Protein AF-A0A6G3WZH5-F1 (afdb_monomer_lite)

Structure (mmCIF, N/CA/C/O backbone):
data_AF-A0A6G3WZH5-F1
#
_entry.id   AF-A0A6G3WZH5-F1
#
loop_
_atom_site.group_PDB
_atom_site.id
_atom_site.type_symbol
_atom_site.label_atom_id
_atom_site.label_alt_id
_atom_site.label_comp_id
_atom_site.label_asym_id
_atom_site.label_entity_id
_atom_site.label_seq_id
_atom_site.pdbx_PDB_ins_code
_atom_site.Cartn_x
_atom_site.Cartn_y
_atom_site.Cartn_z
_atom_site.occupancy
_atom_site.B_iso_or_equiv
_atom_site.auth_seq_id
_atom_site.auth_comp_id
_atom_site.auth_asym_id
_atom_site.auth_atom_id
_atom_site.pdbx_PDB_model_num
ATOM 1 N N . ALA A 1 1 ? 7.450 7.206 -7.301 1.00 75.31 1 ALA A N 1
ATOM 2 C CA . ALA A 1 1 ? 7.765 6.037 -8.160 1.00 75.31 1 ALA A CA 1
ATOM 3 C C . ALA A 1 1 ? 9.088 5.416 -7.708 1.00 75.31 1 ALA A C 1
ATOM 5 O O . ALA A 1 1 ? 9.987 6.180 -7.392 1.00 75.31 1 ALA A O 1
ATOM 6 N N . TYR A 1 2 ? 9.201 4.0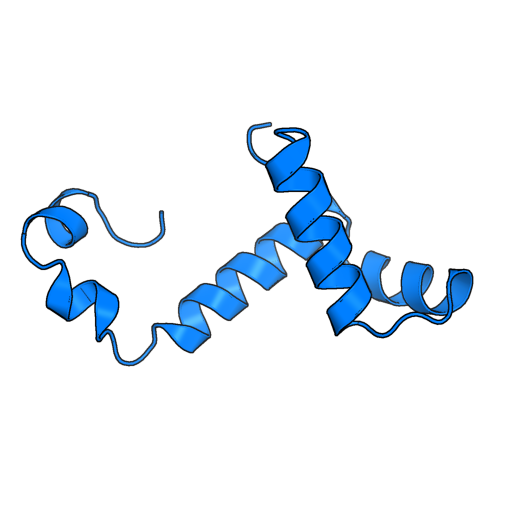80 -7.639 1.00 88.75 2 TYR A N 1
ATOM 7 C CA . TYR A 1 2 ? 10.385 3.400 -7.071 1.00 88.75 2 TYR A CA 1
ATOM 8 C C . TYR A 1 2 ? 11.602 3.384 -8.013 1.00 88.75 2 TYR A C 1
ATOM 10 O O . TYR A 1 2 ? 12.719 3.653 -7.586 1.00 88.75 2 TYR A O 1
ATOM 18 N N . PHE A 1 3 ? 11.394 3.101 -9.302 1.00 93.44 3 PHE A N 1
ATOM 19 C CA . PHE A 1 3 ? 12.467 3.127 -10.301 1.00 93.44 3 PHE A CA 1
ATOM 20 C C . PHE A 1 3 ? 12.681 4.546 -10.867 1.00 93.44 3 PHE A C 1
ATOM 22 O O . PHE A 1 3 ? 11.692 5.269 -11.065 1.00 93.44 3 PHE A O 1
ATOM 29 N N . PRO A 1 4 ? 13.929 4.933 -11.202 1.00 94.94 4 PRO A N 1
ATOM 30 C CA . PRO A 1 4 ? 14.234 6.153 -11.955 1.00 94.94 4 PRO A CA 1
ATOM 31 C C . PRO A 1 4 ? 13.385 6.301 -13.225 1.00 94.94 4 PRO A C 1
ATOM 33 O O . PRO A 1 4 ? 12.996 5.304 -13.840 1.00 94.94 4 PRO A O 1
ATOM 36 N N . SER A 1 5 ? 13.076 7.541 -13.615 1.00 94.75 5 SER A N 1
ATOM 37 C CA . SER A 1 5 ? 12.285 7.862 -14.820 1.00 94.75 5 SER A CA 1
ATOM 38 C C . SER A 1 5 ? 12.872 7.234 -16.079 1.00 94.75 5 SER A C 1
ATOM 40 O O . SER A 1 5 ? 12.156 6.589 -16.835 1.00 94.75 5 SER A O 1
ATOM 42 N N . GLU A 1 6 ? 14.188 7.303 -16.232 1.00 96.69 6 GLU A N 1
ATOM 43 C CA . GLU A 1 6 ? 14.926 6.803 -17.385 1.00 96.69 6 GLU A CA 1
ATOM 44 C C . GLU A 1 6 ? 14.747 5.294 -17.560 1.00 96.69 6 GLU A C 1
ATOM 46 O O . GLU A 1 6 ? 14.642 4.811 -18.684 1.00 96.69 6 GLU A O 1
ATOM 51 N N . LEU A 1 7 ? 14.691 4.536 -16.457 1.00 94.81 7 LEU A N 1
ATOM 52 C CA . LEU A 1 7 ? 14.454 3.091 -16.511 1.00 94.81 7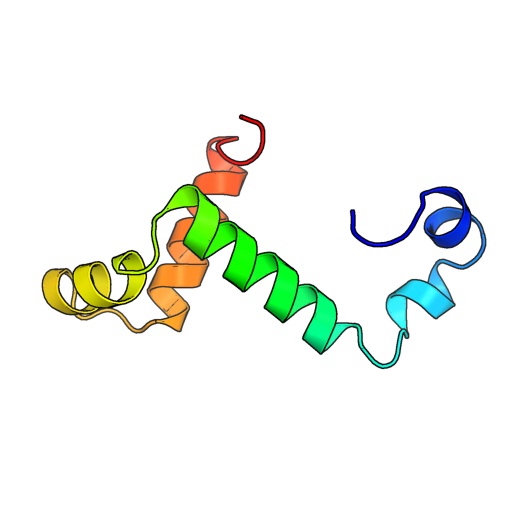 LEU A CA 1
ATOM 53 C C . LEU A 1 7 ? 12.998 2.769 -16.845 1.00 94.81 7 LEU A C 1
ATOM 55 O O . LEU A 1 7 ? 12.745 1.848 -17.615 1.00 94.81 7 LEU A O 1
ATOM 59 N N . ARG A 1 8 ? 12.052 3.540 -16.301 1.00 94.31 8 ARG A N 1
ATOM 60 C CA . ARG A 1 8 ? 10.620 3.367 -16.582 1.00 94.31 8 ARG A CA 1
ATOM 61 C C . ARG A 1 8 ? 10.278 3.673 -18.038 1.00 94.31 8 ARG A C 1
ATOM 63 O O . ARG A 1 8 ? 9.461 2.971 -18.619 1.00 94.31 8 ARG A O 1
ATOM 70 N N . GLU A 1 9 ? 10.914 4.684 -18.620 1.00 96.00 9 GLU A N 1
ATOM 71 C CA . GLU A 1 9 ? 10.687 5.096 -20.007 1.00 96.00 9 GLU A CA 1
ATOM 72 C C . GLU A 1 9 ? 11.396 4.181 -21.009 1.00 96.00 9 GLU A C 1
ATOM 74 O O . GLU A 1 9 ? 10.824 3.834 -22.040 1.00 96.00 9 GLU A O 1
ATOM 79 N N . ARG A 1 10 ? 12.634 3.762 -20.716 1.00 97.12 10 ARG A N 1
ATOM 80 C CA . ARG A 1 10 ? 13.439 2.958 -21.651 1.00 97.12 10 ARG A CA 1
ATOM 81 C C . ARG A 1 10 ? 13.160 1.459 -21.574 1.00 97.12 10 ARG A C 1
ATOM 83 O O . ARG A 1 10 ? 13.393 0.769 -22.561 1.00 97.12 10 ARG A O 1
ATOM 90 N N . PHE A 1 11 ? 12.705 0.952 -20.426 1.00 96.25 11 PHE A N 1
ATOM 91 C CA . PHE A 1 11 ? 12.511 -0.483 -20.184 1.00 96.25 11 PHE A CA 1
ATOM 92 C C . PHE A 1 11 ? 11.183 -0.792 -19.464 1.00 96.25 11 PHE A C 1
ATOM 94 O O . PHE A 1 11 ? 11.193 -1.433 -18.408 1.00 96.25 11 PHE A O 1
ATOM 101 N N . PRO A 1 12 ? 10.029 -0.368 -20.011 1.00 95.19 12 PRO A N 1
ATOM 102 C CA . PRO A 1 12 ? 8.736 -0.521 -19.341 1.00 95.19 12 PRO A CA 1
ATOM 103 C C . PRO A 1 12 ? 8.398 -1.989 -19.034 1.00 95.19 12 PRO A C 1
ATOM 105 O O . PRO A 1 12 ? 8.005 -2.306 -17.913 1.00 95.19 12 PRO A O 1
ATOM 108 N N . GLU A 1 13 ? 8.647 -2.899 -19.978 1.00 96.81 13 GLU A N 1
ATOM 109 C CA . GLU A 1 13 ? 8.365 -4.334 -19.825 1.00 96.81 13 GLU A CA 1
ATOM 110 C C . GLU A 1 13 ? 9.240 -4.994 -18.751 1.00 96.81 13 GLU A C 1
ATOM 112 O O . GLU A 1 13 ? 8.769 -5.835 -17.992 1.00 96.81 13 GLU A O 1
ATOM 117 N N . ALA A 1 14 ? 10.511 -4.594 -18.639 1.00 95.31 14 ALA A N 1
ATOM 118 C CA . ALA A 1 14 ? 11.411 -5.129 -17.618 1.00 95.31 14 ALA A CA 1
ATOM 119 C C . ALA A 1 14 ? 11.057 -4.612 -16.215 1.00 95.31 14 ALA A C 1
ATOM 121 O O . ALA A 1 14 ? 11.205 -5.336 -15.231 1.00 95.31 14 ALA A O 1
ATOM 122 N N . VAL A 1 15 ? 10.573 -3.369 -16.118 1.00 94.19 15 VAL A N 1
ATOM 123 C CA . VAL A 1 15 ? 10.055 -2.804 -14.864 1.00 94.19 15 VAL A CA 1
ATOM 124 C C . VAL A 1 15 ? 8.759 -3.506 -14.452 1.00 94.19 15 VAL A C 1
ATOM 126 O O . VAL A 1 15 ? 8.580 -3.829 -13.277 1.00 94.19 15 VAL A O 1
ATOM 129 N N . GLU A 1 16 ? 7.865 -3.783 -15.402 1.00 93.25 16 GLU A N 1
ATOM 130 C CA . GLU A 1 16 ? 6.625 -4.516 -15.144 1.00 93.25 16 GLU A CA 1
ATOM 131 C C . GLU A 1 16 ? 6.872 -5.995 -14.809 1.00 93.25 16 GLU A C 1
ATOM 133 O O . GLU A 1 16 ? 6.255 -6.535 -13.894 1.00 93.25 16 GLU A O 1
ATOM 138 N N . GLY A 1 17 ? 7.820 -6.639 -15.487 1.00 95.75 17 GLY A N 1
ATOM 139 C CA . GLY A 1 17 ? 8.232 -8.022 -15.248 1.00 95.75 1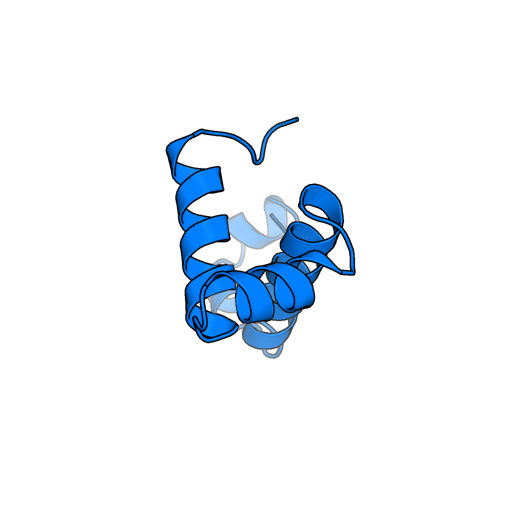7 GLY A CA 1
ATOM 140 C C . GLY A 1 17 ? 9.273 -8.194 -14.140 1.00 95.75 17 GLY A C 1
ATOM 141 O O . GLY A 1 17 ? 9.836 -9.280 -14.002 1.00 95.75 17 GLY A O 1
ATOM 142 N N . HIS A 1 18 ? 9.576 -7.144 -13.369 1.00 96.56 18 HIS A N 1
ATOM 143 C CA . HIS A 1 18 ? 10.655 -7.181 -12.387 1.00 96.56 18 HIS A CA 1
ATOM 144 C C . HIS A 1 18 ? 10.421 -8.287 -11.350 1.00 96.56 18 HIS A C 1
ATOM 146 O O . HIS A 1 18 ? 9.361 -8.351 -10.726 1.00 96.56 18 HIS A O 1
ATOM 152 N N . ALA A 1 19 ? 11.436 -9.121 -11.107 1.00 97.00 19 ALA A N 1
ATOM 153 C CA . ALA A 1 19 ? 11.323 -10.294 -10.234 1.00 97.00 19 ALA A CA 1
ATOM 154 C C . ALA A 1 19 ? 10.837 -9.958 -8.810 1.00 97.00 19 ALA A C 1
ATOM 156 O O . ALA A 1 19 ? 10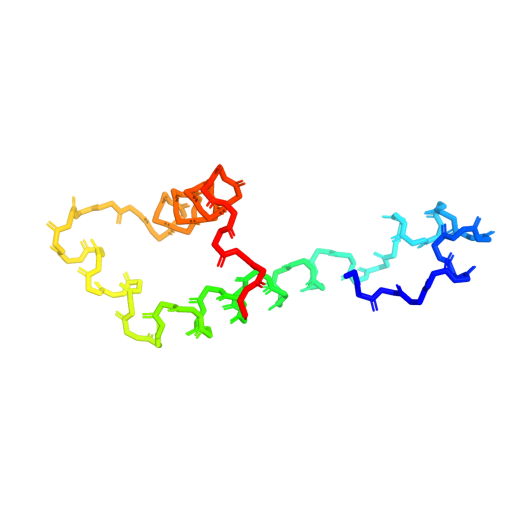.152 -10.764 -8.194 1.00 97.00 19 ALA A O 1
ATOM 157 N N . LEU A 1 20 ? 11.160 -8.756 -8.314 1.00 96.81 20 LEU A N 1
ATOM 158 C CA . LEU A 1 20 ? 10.740 -8.249 -6.998 1.00 96.81 20 LEU A CA 1
ATOM 159 C C . LEU A 1 20 ? 9.529 -7.305 -7.045 1.00 96.81 20 LEU A C 1
ATOM 161 O O . LEU A 1 20 ? 9.322 -6.520 -6.121 1.00 96.81 20 LEU A O 1
ATOM 165 N N . ARG A 1 21 ? 8.764 -7.267 -8.143 1.00 94.19 21 ARG A N 1
ATOM 166 C CA . ARG A 1 21 ? 7.673 -6.289 -8.299 1.00 94.19 21 ARG A CA 1
ATOM 167 C C . ARG A 1 21 ? 6.682 -6.363 -7.142 1.00 94.19 21 ARG A C 1
ATOM 169 O O . ARG A 1 21 ? 6.268 -5.325 -6.629 1.00 94.19 21 ARG A O 1
ATOM 176 N N . ARG A 1 22 ? 6.311 -7.575 -6.726 1.00 95.69 22 ARG A N 1
ATOM 177 C CA . ARG A 1 22 ? 5.357 -7.775 -5.632 1.00 95.69 22 ARG A CA 1
ATOM 178 C C . ARG A 1 22 ? 5.924 -7.267 -4.312 1.00 95.69 22 ARG A C 1
ATOM 180 O O . ARG A 1 22 ? 5.245 -6.539 -3.600 1.00 95.69 22 ARG A O 1
ATOM 187 N N . GLU A 1 23 ? 7.175 -7.595 -4.033 1.00 97.00 23 GLU A N 1
ATOM 188 C CA . GLU A 1 23 ? 7.894 -7.236 -2.816 1.00 97.00 23 GLU A CA 1
ATOM 189 C C . GLU A 1 23 ? 8.066 -5.719 -2.717 1.00 97.00 23 GLU A C 1
ATOM 191 O O . GLU A 1 23 ? 7.742 -5.141 -1.685 1.00 97.00 23 GLU A O 1
ATOM 196 N N . ILE A 1 24 ? 8.471 -5.055 -3.806 1.00 95.62 24 ILE A N 1
ATOM 197 C CA . ILE A 1 24 ? 8.593 -3.592 -3.869 1.00 95.62 24 ILE A CA 1
ATOM 198 C C . ILE A 1 24 ? 7.244 -2.928 -3.577 1.00 95.62 24 ILE A C 1
ATOM 200 O O . ILE A 1 24 ? 7.181 -2.022 -2.748 1.00 95.62 24 ILE A O 1
ATOM 204 N N . ILE A 1 25 ? 6.162 -3.385 -4.221 1.00 93.25 25 ILE A N 1
ATOM 205 C CA . ILE A 1 25 ? 4.815 -2.838 -3.993 1.00 93.25 25 ILE A CA 1
ATOM 206 C C . ILE A 1 25 ? 4.413 -3.005 -2.526 1.00 93.25 25 ILE A C 1
ATOM 208 O O . ILE A 1 25 ? 3.963 -2.045 -1.903 1.00 93.25 25 ILE A O 1
ATOM 212 N N . THR A 1 26 ? 4.608 -4.196 -1.954 1.00 94.19 26 THR A N 1
ATOM 213 C CA . THR A 1 26 ? 4.296 -4.462 -0.547 1.00 94.19 26 THR A CA 1
ATOM 214 C C . THR A 1 26 ? 5.110 -3.571 0.385 1.00 94.19 26 THR A C 1
ATOM 216 O O . THR A 1 26 ? 4.540 -2.951 1.279 1.00 94.19 26 THR A O 1
ATOM 219 N N . THR A 1 27 ? 6.422 -3.460 0.174 1.00 94.56 27 THR A N 1
ATOM 220 C CA . THR A 1 27 ? 7.290 -2.615 0.997 1.00 94.56 27 THR A CA 1
ATOM 221 C C . THR A 1 27 ? 6.863 -1.155 0.932 1.00 94.56 27 THR A C 1
ATOM 223 O O . THR A 1 27 ? 6.761 -0.519 1.978 1.00 94.56 27 THR A O 1
ATOM 226 N N . VAL A 1 28 ? 6.580 -0.622 -0.259 1.00 92.94 28 VAL A N 1
ATOM 227 C CA . VAL A 1 28 ? 6.125 0.766 -0.414 1.00 92.94 28 VAL A CA 1
ATOM 228 C C . VAL A 1 28 ? 4.789 0.981 0.295 1.00 92.94 28 VAL A C 1
ATOM 230 O O . VAL A 1 28 ? 4.692 1.899 1.102 1.00 92.94 28 VAL A O 1
ATOM 233 N N . LEU A 1 29 ? 3.798 0.113 0.071 1.00 91.38 29 LEU A N 1
ATOM 234 C CA . LEU A 1 29 ? 2.468 0.239 0.676 1.00 91.38 29 LEU A CA 1
ATOM 235 C C . LEU A 1 29 ? 2.509 0.172 2.210 1.00 91.38 29 LEU A C 1
ATOM 237 O O . LEU A 1 29 ? 1.844 0.954 2.890 1.00 91.38 29 LEU A O 1
ATOM 241 N N . VAL A 1 30 ? 3.290 -0.757 2.768 1.00 92.12 30 VAL A N 1
ATOM 242 C CA . VAL A 1 30 ? 3.430 -0.904 4.223 1.00 92.12 30 VAL A CA 1
ATOM 243 C C . VAL A 1 30 ? 4.128 0.313 4.824 1.00 92.12 30 VAL A C 1
ATOM 245 O O . VAL A 1 30 ? 3.645 0.848 5.820 1.00 92.12 30 VAL A O 1
ATOM 248 N N . ASN A 1 31 ? 5.232 0.769 4.221 1.00 91.69 31 ASN A N 1
ATOM 249 C CA . ASN A 1 31 ? 5.939 1.959 4.701 1.00 91.69 31 ASN A CA 1
ATOM 250 C C . ASN A 1 31 ? 5.039 3.187 4.660 1.00 91.69 31 ASN A C 1
ATOM 252 O O . ASN A 1 31 ? 4.963 3.919 5.636 1.00 91.69 31 ASN A O 1
ATOM 256 N N . ASP A 1 32 ? 4.330 3.386 3.559 1.00 89.94 32 ASP A N 1
ATOM 257 C CA . ASP A 1 32 ? 3.396 4.489 3.397 1.00 89.94 32 ASP A CA 1
ATOM 258 C C . ASP A 1 32 ? 2.282 4.463 4.464 1.00 89.94 32 ASP A C 1
ATOM 260 O O . ASP A 1 32 ? 2.067 5.449 5.170 1.00 89.94 32 ASP A O 1
ATOM 264 N N . THR A 1 33 ? 1.673 3.294 4.695 1.00 90.56 33 THR A N 1
ATOM 265 C CA . THR A 1 33 ? 0.663 3.109 5.752 1.00 90.56 33 THR A CA 1
ATOM 266 C C . THR A 1 33 ? 1.216 3.467 7.135 1.00 90.56 33 THR A C 1
ATOM 268 O O . THR A 1 33 ? 0.581 4.206 7.887 1.00 90.56 33 THR A O 1
ATOM 271 N N . VAL A 1 34 ? 2.402 2.959 7.483 1.00 91.88 34 VAL A N 1
ATOM 272 C CA . VAL A 1 34 ? 3.023 3.193 8.797 1.00 91.88 34 VAL A CA 1
ATOM 273 C C . VAL A 1 34 ? 3.468 4.646 8.959 1.00 91.88 34 VAL A C 1
ATOM 275 O O . VAL A 1 34 ? 3.261 5.217 10.026 1.00 91.88 34 VAL A O 1
ATOM 278 N N . ASN A 1 35 ? 4.039 5.256 7.921 1.00 89.81 35 ASN A N 1
ATOM 279 C CA . ASN A 1 35 ? 4.538 6.629 7.966 1.00 89.81 35 ASN A CA 1
ATOM 280 C C . ASN A 1 35 ? 3.405 7.643 8.140 1.00 89.81 35 ASN A C 1
ATOM 282 O O . ASN A 1 35 ? 3.569 8.611 8.877 1.00 89.81 35 ASN A O 1
ATOM 286 N N . THR A 1 36 ? 2.254 7.426 7.498 1.00 87.94 36 THR A N 1
ATOM 287 C CA . THR A 1 36 ? 1.119 8.351 7.614 1.00 87.94 36 THR A CA 1
ATOM 288 C C . THR A 1 36 ? 0.253 8.071 8.841 1.00 87.94 36 THR A C 1
ATOM 290 O O . THR A 1 36 ? -0.206 9.005 9.493 1.00 87.94 36 THR A O 1
ATOM 293 N N . ALA A 1 37 ? -0.001 6.802 9.167 1.00 89.12 37 ALA A N 1
ATOM 294 C CA . ALA A 1 37 ? -0.997 6.442 10.177 1.00 89.12 37 ALA A CA 1
ATOM 295 C C . ALA A 1 37 ? -0.392 6.034 11.536 1.00 89.12 37 ALA A C 1
ATOM 297 O O . ALA A 1 37 ? -1.083 6.022 12.559 1.00 89.12 37 ALA A O 1
ATOM 298 N N . GLY A 1 38 ? 0.907 5.730 11.561 1.00 91.94 38 GLY A N 1
ATOM 299 C CA . GLY A 1 38 ? 1.638 5.261 12.732 1.00 91.94 38 GLY A CA 1
ATOM 300 C C . GLY A 1 38 ? 1.654 3.737 12.870 1.00 91.94 38 GLY A C 1
ATOM 301 O O . GLY A 1 38 ? 0.801 3.013 12.355 1.00 91.94 38 GLY A O 1
ATOM 302 N N . SER A 1 39 ? 2.628 3.231 13.628 1.00 93.25 39 SER A N 1
ATOM 303 C CA . SER A 1 39 ? 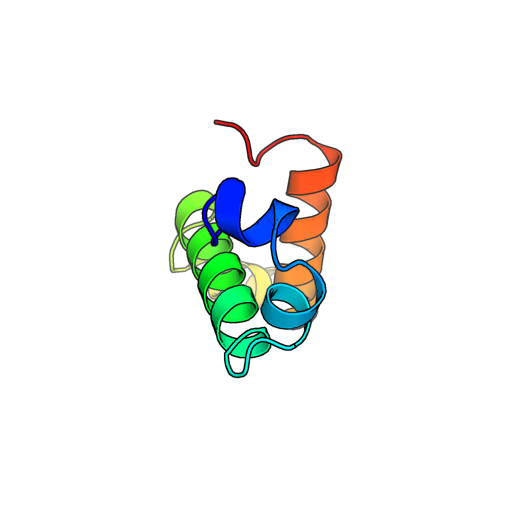2.888 1.791 13.785 1.00 93.25 39 SER A CA 1
ATOM 304 C C . SER A 1 39 ? 1.754 1.007 14.459 1.00 93.25 39 SER A C 1
ATOM 306 O O . SER A 1 39 ? 1.612 -0.190 14.225 1.00 93.25 39 SER A O 1
ATOM 308 N N . THR A 1 40 ? 0.922 1.663 15.274 1.00 94.75 40 THR A N 1
ATOM 309 C CA . THR A 1 40 ? -0.189 1.027 16.007 1.00 94.75 40 THR A CA 1
ATOM 310 C C . THR A 1 40 ? -1.540 1.138 15.298 1.00 94.75 40 THR A C 1
ATOM 312 O O . THR A 1 40 ? -2.528 0.582 15.774 1.00 94.75 40 THR A O 1
ATOM 315 N N . PHE A 1 41 ? -1.614 1.842 14.166 1.00 93.81 41 PHE A N 1
ATOM 316 C CA . PHE A 1 41 ? -2.863 2.151 13.465 1.00 93.81 41 PHE A CA 1
ATOM 317 C C . PHE A 1 41 ? -3.697 0.919 13.116 1.00 93.81 41 PHE A C 1
ATOM 319 O O . PHE A 1 41 ? -4.867 0.839 13.483 1.00 93.81 41 PHE A O 1
ATOM 326 N N . LEU A 1 42 ? -3.074 -0.063 12.458 1.00 94.12 42 LEU A N 1
ATOM 327 C CA . LEU A 1 42 ? -3.757 -1.275 11.998 1.00 94.12 42 LEU A CA 1
ATOM 328 C C . LEU A 1 42 ? -4.308 -2.103 13.160 1.00 94.12 42 LEU A C 1
ATOM 330 O O . LEU A 1 42 ? -5.340 -2.752 13.022 1.00 94.12 42 LEU A O 1
ATOM 334 N N . HIS A 1 43 ? -3.623 -2.082 14.305 1.00 94.94 43 HIS A N 1
ATOM 335 C CA . HIS A 1 43 ? -4.097 -2.754 15.508 1.00 94.94 43 HIS A CA 1
ATOM 336 C C . HIS A 1 43 ? -5.347 -2.070 16.058 1.00 94.94 43 HIS A C 1
ATOM 338 O O . HIS A 1 43 ? -6.365 -2.730 16.241 1.00 94.94 43 HIS A O 1
ATOM 344 N N . ARG A 1 44 ? -5.280 -0.748 16.254 1.00 96.06 44 ARG A N 1
ATOM 345 C CA . ARG A 1 44 ? -6.382 0.034 16.827 1.00 96.06 44 ARG A CA 1
ATOM 346 C C . ARG A 1 44 ? -7.634 -0.025 15.964 1.00 96.06 44 ARG A C 1
ATOM 348 O O . ARG A 1 44 ? -8.701 -0.336 16.473 1.00 96.06 44 ARG A O 1
ATOM 355 N N . LEU A 1 45 ? -7.505 0.177 14.651 1.00 96.25 45 LEU A N 1
ATOM 356 C CA . LEU A 1 45 ? -8.667 0.112 13.762 1.00 96.25 45 LEU A CA 1
ATOM 357 C C . LEU A 1 45 ? -9.300 -1.274 13.719 1.00 96.25 45 LEU A C 1
ATOM 359 O O . LEU A 1 45 ? -10.521 -1.375 13.645 1.00 96.25 45 LEU A O 1
ATOM 363 N N . ARG A 1 46 ? -8.502 -2.342 13.793 1.00 97.00 46 ARG A N 1
ATOM 364 C CA . ARG A 1 46 ? -9.049 -3.697 13.875 1.00 97.00 46 ARG A CA 1
ATOM 365 C C . ARG A 1 46 ? -9.853 -3.892 15.159 1.00 97.00 46 ARG A C 1
ATOM 367 O O . ARG A 1 46 ? -10.921 -4.487 15.105 1.00 97.00 46 ARG A O 1
ATOM 374 N N . GLU A 1 47 ? -9.368 -3.390 16.292 1.00 97.38 47 GLU A N 1
ATOM 375 C CA . GLU A 1 47 ? -10.085 -3.467 17.572 1.00 97.38 47 GLU A CA 1
ATOM 376 C C . GLU A 1 47 ? -11.360 -2.617 17.590 1.00 97.38 47 GLU A C 1
ATOM 378 O O . GLU A 1 47 ? -12.383 -3.063 18.099 1.00 97.38 47 GLU A O 1
ATOM 383 N N . GLU A 1 48 ? -11.315 -1.415 17.016 1.00 97.31 48 GLU A N 1
ATOM 384 C CA . GLU A 1 48 ? -12.440 -0.475 17.015 1.00 97.31 48 GLU A CA 1
ATOM 385 C C . GLU A 1 48 ? -13.541 -0.855 16.014 1.00 97.31 48 GLU A C 1
ATOM 387 O O . GLU A 1 48 ? -14.721 -0.643 16.285 1.00 97.31 48 GLU A O 1
ATOM 392 N N . THR A 1 49 ? -13.172 -1.407 14.853 1.00 96.69 49 THR A N 1
ATOM 393 C CA . THR A 1 49 ? -14.114 -1.657 13.743 1.00 96.69 49 THR A CA 1
ATOM 394 C C . THR A 1 49 ? -14.432 -3.132 13.520 1.00 96.69 49 THR A C 1
ATOM 396 O O . THR A 1 49 ? -15.432 -3.447 12.879 1.00 96.69 49 THR A O 1
ATOM 399 N N . GLY A 1 50 ? -13.584 -4.047 14.000 1.00 96.56 50 GLY A N 1
ATOM 400 C CA . GLY A 1 50 ? -13.671 -5.477 13.697 1.00 96.56 50 GLY A CA 1
ATOM 401 C C . GLY A 1 50 ? -13.268 -5.858 12.265 1.00 96.56 50 GLY A C 1
ATOM 402 O O . GLY A 1 50 ? -13.317 -7.041 11.930 1.00 96.56 50 GLY A O 1
ATOM 403 N N . ALA A 1 51 ? -12.870 -4.898 11.422 1.00 97.44 51 ALA A N 1
ATOM 404 C CA . ALA A 1 51 ? -12.472 -5.158 10.042 1.00 97.44 51 ALA A CA 1
ATOM 405 C C . ALA A 1 51 ? -11.131 -5.905 9.952 1.00 97.44 51 ALA A C 1
ATOM 407 O O . ALA A 1 51 ? -10.255 -5.780 10.814 1.00 97.44 51 ALA A O 1
ATOM 408 N N . SER A 1 52 ? -10.949 -6.659 8.871 1.00 97.25 52 SER A N 1
ATOM 409 C CA . SER A 1 52 ? -9.674 -7.307 8.561 1.00 97.25 52 SER A CA 1
ATOM 410 C C . SER A 1 52 ? -8.577 -6.280 8.259 1.00 97.25 52 SER A C 1
ATOM 412 O O . SER A 1 52 ? -8.840 -5.136 7.876 1.00 97.25 52 SER A O 1
ATOM 414 N N . ILE A 1 53 ? -7.310 -6.682 8.407 1.00 93.69 53 ILE A N 1
ATOM 415 C CA . ILE A 1 53 ? -6.175 -5.794 8.105 1.00 93.69 53 ILE A CA 1
ATOM 416 C C . ILE A 1 53 ? -6.200 -5.397 6.623 1.00 93.69 53 ILE A C 1
ATOM 418 O O . ILE A 1 53 ? -5.906 -4.255 6.280 1.00 93.69 53 ILE A O 1
ATOM 422 N N . GLU A 1 54 ? -6.587 -6.319 5.747 1.00 94.50 54 GLU A N 1
ATOM 423 C CA . GLU A 1 54 ? -6.703 -6.121 4.308 1.00 94.50 54 GLU A CA 1
ATOM 424 C C . GLU A 1 54 ? -7.751 -5.063 3.957 1.00 94.50 54 GLU A C 1
ATOM 426 O O . GLU A 1 54 ? -7.508 -4.223 3.087 1.00 94.50 54 GLU A O 1
ATOM 431 N N . GLU A 1 55 ? -8.903 -5.081 4.632 1.00 96.69 55 GLU A N 1
ATOM 432 C CA . GLU A 1 55 ? -9.944 -4.061 4.480 1.00 96.69 55 GLU A CA 1
ATOM 433 C C . GLU A 1 55 ? -9.462 -2.701 4.978 1.00 96.69 55 GLU A C 1
ATOM 435 O O . GLU A 1 55 ? -9.623 -1.708 4.271 1.00 96.69 55 GLU A O 1
ATOM 440 N N . ILE A 1 56 ? -8.810 -2.659 6.143 1.00 95.19 56 ILE A N 1
ATOM 441 C CA . ILE A 1 56 ? -8.285 -1.421 6.730 1.00 95.19 56 ILE A CA 1
ATOM 442 C C . ILE A 1 56 ? -7.231 -0.784 5.819 1.00 95.19 56 ILE A C 1
ATOM 444 O O . ILE A 1 56 ? -7.317 0.405 5.513 1.00 95.19 56 ILE A O 1
ATOM 448 N N . VAL A 1 57 ? -6.248 -1.561 5.353 1.00 93.50 57 VAL A N 1
ATOM 449 C CA . VAL A 1 57 ? -5.191 -1.068 4.453 1.00 93.50 57 VAL A CA 1
ATOM 450 C C . VAL A 1 57 ? -5.792 -0.582 3.137 1.00 93.50 57 VAL A C 1
ATOM 452 O O . VAL A 1 57 ? -5.413 0.480 2.648 1.00 93.50 57 VAL A O 1
ATOM 455 N N . ARG A 1 58 ? -6.760 -1.315 2.572 1.00 94.44 58 ARG A N 1
ATOM 456 C CA . ARG A 1 58 ? -7.430 -0.919 1.327 1.00 94.44 58 ARG A CA 1
ATOM 457 C C . ARG A 1 58 ? -8.227 0.368 1.502 1.00 94.44 58 ARG A C 1
ATOM 459 O O . ARG A 1 58 ? -8.078 1.268 0.685 1.00 94.44 58 ARG A O 1
ATOM 466 N N . ALA A 1 59 ? -9.032 0.464 2.558 1.00 94.25 59 ALA A N 1
ATOM 467 C CA . ALA A 1 59 ? -9.826 1.648 2.857 1.00 94.25 59 ALA A CA 1
ATOM 468 C C . ALA A 1 59 ? -8.932 2.871 3.072 1.00 94.25 59 ALA A C 1
ATOM 470 O O . 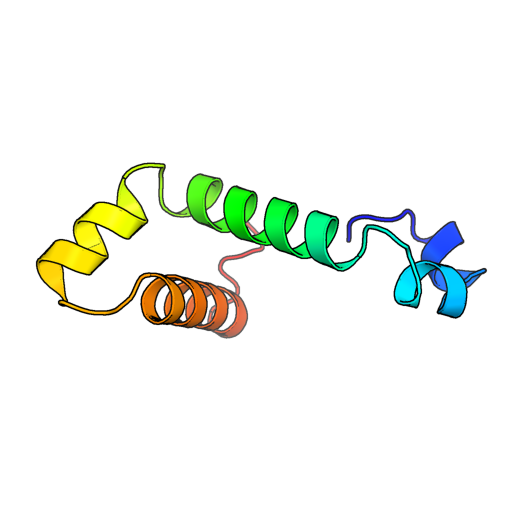ALA A 1 59 ? -9.202 3.925 2.503 1.00 94.25 59 ALA A O 1
ATOM 471 N N . GLN A 1 60 ? -7.835 2.717 3.819 1.00 92.00 60 GLN A N 1
ATOM 472 C CA . GLN A 1 60 ? -6.904 3.812 4.054 1.00 92.00 60 GLN A CA 1
ATOM 473 C C . GLN A 1 60 ? -6.182 4.244 2.776 1.00 92.00 60 GLN A C 1
ATOM 475 O O . GLN A 1 60 ? -6.129 5.433 2.475 1.00 92.00 60 GLN A O 1
ATOM 480 N N . PHE A 1 61 ? -5.660 3.294 1.994 1.00 92.12 61 PHE A N 1
ATOM 481 C CA . PHE A 1 61 ? -5.040 3.601 0.705 1.00 92.12 61 PHE A CA 1
ATOM 482 C C . PHE A 1 61 ? -6.025 4.338 -0.213 1.00 92.12 61 PHE A C 1
ATOM 484 O O . PHE A 1 61 ? -5.715 5.407 -0.724 1.00 92.12 61 PHE A O 1
ATOM 491 N N . THR A 1 62 ? -7.250 3.823 -0.354 1.00 94.06 62 THR A N 1
ATOM 492 C CA . THR A 1 62 ? -8.296 4.454 -1.167 1.00 94.06 62 THR A CA 1
ATOM 493 C C . THR A 1 62 ? -8.666 5.849 -0.664 1.00 94.06 62 THR A C 1
ATOM 495 O O . THR A 1 62 ? -8.775 6.763 -1.474 1.00 94.06 62 THR A O 1
ATOM 498 N N . ALA A 1 63 ? -8.824 6.046 0.647 1.00 92.19 63 ALA A N 1
ATOM 499 C CA . ALA A 1 63 ? -9.115 7.361 1.210 1.00 92.19 63 ALA A CA 1
ATOM 500 C C . ALA A 1 63 ? -8.002 8.362 0.879 1.00 92.19 63 ALA A C 1
ATOM 502 O O . ALA A 1 63 ? -8.286 9.473 0.438 1.00 92.19 63 ALA A O 1
ATOM 503 N N . ARG A 1 64 ? -6.735 7.963 1.023 1.00 88.50 64 ARG A N 1
ATOM 504 C CA . ARG A 1 64 ? -5.606 8.846 0.714 1.00 88.50 64 ARG A CA 1
ATOM 505 C C . ARG A 1 64 ? -5.531 9.222 -0.759 1.00 88.50 64 ARG A C 1
ATOM 507 O O . ARG A 1 64 ? -5.358 10.401 -1.048 1.00 88.50 64 ARG A O 1
ATOM 514 N N . GLU A 1 65 ? -5.731 8.266 -1.661 1.00 89.94 65 GLU A N 1
ATOM 515 C CA . GLU A 1 65 ? -5.725 8.533 -3.103 1.00 89.94 65 GLU A CA 1
ATOM 516 C C . GLU A 1 65 ? -6.910 9.412 -3.534 1.00 89.94 65 GLU A C 1
ATOM 518 O O . GLU A 1 65 ? -6.745 10.303 -4.360 1.00 89.94 65 GLU A O 1
ATOM 523 N N . ILE A 1 66 ? -8.101 9.216 -2.951 1.00 93.69 66 ILE A N 1
ATOM 524 C CA . ILE A 1 66 ? -9.288 10.033 -3.261 1.00 93.69 66 ILE A CA 1
ATOM 525 C C . ILE A 1 66 ? -9.127 11.468 -2.753 1.00 93.69 66 ILE A C 1
ATOM 527 O O . ILE A 1 66 ? -9.500 12.413 -3.445 1.00 93.69 66 ILE A O 1
ATOM 531 N N . PHE A 1 67 ? -8.605 11.634 -1.537 1.00 90.31 67 PHE A N 1
ATOM 532 C CA . PHE A 1 67 ? -8.507 12.938 -0.881 1.00 90.31 67 PHE A CA 1
ATOM 533 C C . PHE A 1 67 ? -7.151 13.633 -1.084 1.00 90.31 67 PHE A C 1
ATOM 535 O O . PHE A 1 67 ? -6.951 14.714 -0.536 1.00 90.31 67 PHE A O 1
ATOM 542 N N . GLY A 1 68 ? -6.226 13.048 -1.852 1.00 86.50 68 GLY A N 1
ATOM 543 C CA . GLY A 1 68 ? -4.906 13.632 -2.119 1.00 86.50 68 GLY A CA 1
ATOM 544 C C . GLY A 1 68 ? -4.011 13.733 -0.878 1.00 86.50 68 GLY A C 1
ATOM 545 O O . GLY A 1 68 ? -3.184 14.632 -0.772 1.00 86.50 68 GLY A O 1
ATOM 546 N N . LEU A 1 69 ? -4.168 12.824 0.087 1.00 80.12 69 LEU A N 1
ATOM 547 C CA . LEU A 1 69 ? -3.437 12.857 1.365 1.00 80.12 69 LEU A CA 1
ATOM 548 C C . LEU A 1 69 ? -2.015 12.272 1.265 1.00 80.12 69 LEU A C 1
ATOM 550 O O . LEU A 1 69 ? -1.321 12.162 2.276 1.00 80.12 69 LEU A O 1
ATOM 554 N N . SER A 1 70 ? -1.606 11.850 0.067 1.00 67.31 70 SER A N 1
ATOM 555 C CA . SER A 1 70 ? -0.306 11.237 -0.227 1.00 67.31 70 SER A CA 1
ATOM 556 C C . SER A 1 70 ? 0.780 12.265 -0.612 1.00 67.31 70 SER A C 1
ATOM 558 O O . SER A 1 70 ? 1.926 11.872 -0.815 1.00 67.31 70 SER A O 1
ATOM 560 N N . GLU A 1 71 ? 0.444 13.562 -0.714 1.00 58.88 71 GLU A N 1
ATOM 561 C CA . GLU A 1 71 ? 1.312 14.637 -1.248 1.00 58.88 71 GLU A CA 1
ATOM 562 C C . GLU A 1 71 ? 1.818 15.668 -0.210 1.00 58.88 71 GLU A C 1
ATOM 564 O O . GLU A 1 71 ? 2.228 16.766 -0.589 1.00 58.88 71 GLU A O 1
ATOM 569 N N . VAL A 1 72 ? 1.799 15.351 1.090 1.00 46.19 72 VAL A N 1
ATOM 570 C CA . VAL A 1 72 ? 2.256 16.273 2.158 1.00 46.19 72 VAL A CA 1
ATOM 571 C C . VAL A 1 72 ? 3.695 15.999 2.579 1.00 46.19 72 VAL A C 1
ATOM 573 O O . VAL A 1 72 ? 4.006 14.821 2.868 1.00 46.19 72 VAL A O 1
#

Sequence (72 aa):
AYFPSELRERFPEAVEGHALRREIITTVLVNDTVNTAGSTFLHRLREETGASIEEIVRAQFTAREIFGLSEV

Secondary structure (DSSP, 8-state):
--S-HHHHHH-HHHHHT-TTHHHHHHHHHHHHHHHHH-TTHHHHHHHHH---HHHHHHHHHHHHHHHTTT--

Radius of gyration: 14.98 Å; chains: 1; bounding box: 29×27×39 Å

pLDDT: mean 92.0, std 8.29, range [46.19, 97.44]

InterPro domains:
  IPR007780 NAD-glutamate dehydrogenase, bacteria [PTHR43403] (1-71)
  IPR048381 NAD-specific glutamate dehydrogenase, C-terminal [PF21074] (1-71)

Foldseek 3Di:
DPDDPCCCVVPVPCQVVPPCNVVVVVVVLVCLCCVVQNPCRLVVCCVVPVDDSVVVSVVVVVVCVVVVVSPD

Organism: NCBI:txid2706086